Protein AF-A0A527GRL5-F1 (afdb_monomer_lite)

pLDDT: mean 93.7, std 4.26, range [68.75, 97.69]

Radius of gyration: 19.58 Å; chains: 1; bounding box: 34×39×54 Å

Secondary structure (DSSP, 8-state):
-HHHHHHHHHHHTHHHHHHHHHHHHHHH-TTSGGGGSHHHHHHHHHHHHHHHHHSPPPPP----SEEEETTEEEE-

Structure (mmCIF, N/CA/C/O backbone):
data_AF-A0A527GRL5-F1
#
_entry.id   AF-A0A527GRL5-F1
#
loop_
_atom_site.group_PDB
_atom_site.id
_atom_site.type_symbol
_atom_site.label_atom_id
_atom_site.label_alt_id
_atom_site.label_comp_id
_atom_site.label_asym_id
_atom_site.label_entity_id
_atom_site.label_seq_id
_atom_site.pdbx_PDB_ins_code
_atom_site.Cartn_x
_atom_site.Cartn_y
_atom_site.Cartn_z
_atom_site.occupancy
_atom_site.B_iso_or_equiv
_atom_site.auth_seq_id
_atom_site.auth_comp_id
_atom_site.auth_asym_id
_atom_site.auth_atom_id
_atom_site.pdbx_PDB_model_num
ATOM 1 N N . MET A 1 1 ? -7.770 23.085 9.938 1.00 68.75 1 MET A N 1
ATOM 2 C CA . MET A 1 1 ? -6.970 23.188 8.698 1.00 68.75 1 MET A CA 1
ATOM 3 C C . MET A 1 1 ? -5.999 22.015 8.508 1.00 68.75 1 MET A C 1
ATOM 5 O O . MET A 1 1 ? -6.030 21.404 7.452 1.00 68.75 1 MET A O 1
ATOM 9 N N . PHE A 1 2 ? -5.182 21.620 9.499 1.00 85.94 2 PHE A N 1
ATOM 10 C CA . PHE A 1 2 ? -4.192 20.532 9.325 1.00 85.94 2 PHE A CA 1
ATOM 11 C C . PHE A 1 2 ? -4.770 19.171 8.905 1.00 85.94 2 PHE A C 1
ATOM 13 O O . PHE A 1 2 ? -4.171 18.480 8.087 1.00 85.94 2 PHE A O 1
ATOM 20 N N . TYR A 1 3 ? -5.961 18.813 9.391 1.00 88.75 3 TYR A N 1
ATOM 21 C CA . TYR A 1 3 ? -6.635 17.579 8.974 1.00 88.75 3 TYR A CA 1
ATOM 22 C C . TYR A 1 3 ? -7.000 17.573 7.478 1.00 88.75 3 TYR A C 1
ATOM 24 O O . TYR A 1 3 ? -6.887 16.549 6.817 1.00 88.75 3 TYR A O 1
ATOM 32 N N . GLN A 1 4 ? -7.367 18.726 6.909 1.00 90.00 4 GLN A N 1
ATOM 33 C CA . GLN A 1 4 ? -7.667 18.830 5.477 1.00 90.00 4 GLN A CA 1
ATOM 34 C C . GLN A 1 4 ? -6.405 18.651 4.629 1.00 90.00 4 GLN A C 1
ATOM 36 O O . GLN A 1 4 ? -6.462 17.987 3.603 1.00 90.00 4 GLN A O 1
ATOM 41 N N . LEU A 1 5 ? -5.258 19.179 5.076 1.00 92.81 5 LEU A N 1
ATOM 42 C CA . LEU A 1 5 ? -3.968 18.932 4.421 1.00 92.81 5 LEU A CA 1
ATOM 43 C C . LEU A 1 5 ? -3.581 17.448 4.476 1.00 92.81 5 LEU A C 1
ATOM 45 O O . LEU A 1 5 ? -3.094 16.904 3.488 1.00 92.81 5 LEU A O 1
ATOM 49 N N . TYR A 1 6 ? -3.840 16.788 5.607 1.00 89.69 6 TYR A N 1
ATOM 50 C CA . TYR A 1 6 ? -3.627 15.351 5.767 1.00 89.69 6 TYR A CA 1
ATOM 51 C C . TYR A 1 6 ? -4.492 14.527 4.797 1.00 89.69 6 TYR A C 1
ATOM 53 O O . TYR A 1 6 ? -3.962 13.689 4.066 1.00 89.69 6 TYR A O 1
ATOM 61 N N . GLU A 1 7 ? -5.800 14.793 4.729 1.00 90.88 7 GLU A N 1
ATOM 62 C CA . GLU A 1 7 ? -6.712 14.112 3.795 1.00 90.88 7 GLU A CA 1
ATOM 63 C C . GLU A 1 7 ? -6.368 14.427 2.329 1.00 90.88 7 GLU A C 1
ATOM 65 O O . GLU A 1 7 ? -6.381 13.536 1.479 1.00 90.88 7 GLU A O 1
ATOM 70 N N . MET A 1 8 ? -5.968 15.667 2.027 1.00 92.44 8 MET A N 1
ATOM 71 C CA . MET A 1 8 ? -5.530 16.069 0.688 1.00 92.44 8 MET A CA 1
ATOM 72 C C . MET A 1 8 ? -4.254 15.337 0.259 1.00 92.44 8 MET A C 1
ATOM 74 O O . MET A 1 8 ? -4.169 14.893 -0.883 1.00 92.44 8 MET A O 1
ATOM 78 N N . ASN A 1 9 ? -3.281 15.152 1.157 1.00 90.88 9 ASN A N 1
ATOM 79 C CA . ASN A 1 9 ? -2.082 14.364 0.868 1.00 90.88 9 ASN A CA 1
ATOM 80 C C . ASN A 1 9 ? -2.436 12.900 0.547 1.00 90.88 9 ASN A C 1
ATOM 82 O O . ASN A 1 9 ? -1.947 12.344 -0.434 1.00 90.88 9 ASN A O 1
ATOM 86 N N . HIS A 1 10 ? -3.360 12.302 1.303 1.00 90.19 10 HIS A N 1
ATOM 87 C CA . HIS A 1 10 ? -3.834 10.944 1.029 1.00 90.19 10 HIS A CA 1
ATOM 88 C C . HIS A 1 10 ? -4.544 10.844 -0.320 1.00 90.19 10 HIS A C 1
ATOM 90 O O . HIS A 1 10 ? -4.296 9.898 -1.073 1.00 90.19 10 HIS A O 1
ATOM 96 N N . ALA A 1 11 ? -5.405 11.811 -0.641 1.00 91.12 11 ALA A N 1
ATOM 97 C CA . ALA A 1 11 ? -6.068 11.887 -1.937 1.00 91.12 11 ALA A CA 1
ATOM 98 C C . ALA A 1 11 ? -5.044 12.024 -3.077 1.00 91.12 11 ALA A C 1
ATOM 100 O O . ALA A 1 11 ? -5.113 11.279 -4.053 1.00 91.12 11 ALA A O 1
ATOM 101 N N . ALA A 1 12 ? -4.033 12.881 -2.912 1.00 94.31 12 ALA A N 1
ATOM 102 C CA . ALA A 1 12 ? -2.966 13.077 -3.892 1.00 94.31 12 ALA A CA 1
ATOM 103 C C . ALA A 1 12 ? -2.136 11.804 -4.151 1.00 94.31 12 ALA A C 1
ATOM 105 O O . ALA A 1 12 ? -1.660 11.597 -5.264 1.00 94.31 12 ALA A O 1
ATOM 106 N N . LEU A 1 13 ? -1.999 10.918 -3.156 1.00 95.31 13 LEU A N 1
ATOM 107 C CA . LEU A 1 13 ? -1.287 9.640 -3.289 1.00 95.31 13 LEU A CA 1
ATOM 108 C C . LEU A 1 13 ? -2.113 8.520 -3.945 1.00 95.31 13 LEU A C 1
ATOM 110 O O . LEU A 1 13 ? -1.562 7.463 -4.247 1.00 95.31 13 LEU A O 1
ATOM 114 N N . GLN A 1 14 ? -3.422 8.691 -4.156 1.00 93.56 14 GLN A N 1
ATOM 115 C CA . GLN A 1 14 ? -4.260 7.669 -4.804 1.00 93.56 14 GLN A CA 1
ATOM 116 C C . GLN A 1 14 ? -3.754 7.221 -6.191 1.00 93.56 14 GLN A C 1
ATOM 118 O O . GLN A 1 14 ? -3.607 6.012 -6.379 1.00 93.56 14 GLN A O 1
ATOM 123 N N . PRO A 1 15 ? -3.437 8.114 -7.153 1.00 94.94 15 PRO A N 1
ATOM 124 C CA . PRO A 1 15 ? -2.945 7.690 -8.466 1.00 94.94 15 PRO A CA 1
ATOM 125 C C . PRO A 1 15 ? -1.609 6.943 -8.385 1.00 94.94 15 PRO A C 1
ATOM 127 O O . PRO A 1 15 ? -1.413 5.951 -9.084 1.00 94.94 15 PRO A O 1
ATOM 130 N N . ALA A 1 16 ? -0.709 7.365 -7.493 1.00 96.12 16 ALA A N 1
ATOM 131 C CA . ALA A 1 16 ? 0.566 6.684 -7.282 1.00 96.12 16 ALA A CA 1
ATOM 132 C C . ALA A 1 16 ? 0.370 5.254 -6.751 1.00 96.12 16 ALA A C 1
ATOM 134 O O . ALA A 1 16 ? 1.078 4.339 -7.164 1.00 96.12 16 ALA A O 1
ATOM 135 N N . ARG A 1 17 ? -0.625 5.040 -5.881 1.00 95.62 17 ARG A N 1
ATOM 136 C CA . ARG A 1 17 ? -0.992 3.703 -5.392 1.00 95.62 17 ARG A CA 1
ATOM 137 C C . ARG A 1 17 ? -1.568 2.817 -6.490 1.00 95.62 17 ARG A C 1
ATOM 139 O O . ARG A 1 17 ? -1.167 1.665 -6.590 1.00 95.62 17 ARG A O 1
ATOM 146 N N . LEU A 1 18 ? -2.433 3.357 -7.349 1.00 96.00 18 LEU A N 1
ATOM 147 C CA . LEU A 1 18 ? -2.945 2.620 -8.513 1.00 96.00 18 LEU A CA 1
ATOM 148 C C . LEU A 1 18 ? -1.809 2.184 -9.446 1.00 96.00 18 LEU A C 1
ATOM 150 O O . LEU A 1 18 ? -1.791 1.050 -9.922 1.00 96.00 18 LEU A O 1
ATOM 154 N N . TYR A 1 19 ? -0.834 3.065 -9.671 1.00 97.19 19 TYR A N 1
ATOM 155 C CA . TYR A 1 19 ? 0.361 2.725 -10.433 1.00 97.19 19 TYR A CA 1
ATOM 156 C C . TYR A 1 19 ? 1.191 1.632 -9.744 1.00 97.19 19 TYR A C 1
ATOM 158 O O . TYR A 1 19 ? 1.592 0.670 -10.394 1.00 97.19 19 TYR A O 1
ATOM 166 N N . ALA A 1 20 ? 1.410 1.735 -8.430 1.00 97.00 20 ALA A N 1
ATOM 167 C CA . ALA A 1 20 ? 2.120 0.714 -7.663 1.00 97.00 20 ALA A CA 1
ATOM 168 C C . ALA A 1 20 ? 1.419 -0.655 -7.736 1.00 97.00 20 ALA A C 1
ATOM 170 O O . ALA A 1 20 ? 2.081 -1.668 -7.956 1.00 97.00 20 ALA A O 1
ATOM 171 N N . ASP A 1 21 ? 0.089 -0.695 -7.654 1.00 96.75 21 ASP A N 1
ATOM 172 C CA . ASP A 1 21 ? -0.685 -1.926 -7.840 1.00 96.75 21 ASP A CA 1
ATOM 173 C C . ASP A 1 21 ? -0.500 -2.524 -9.243 1.00 96.75 21 ASP A C 1
ATOM 175 O O . ASP A 1 21 ? -0.300 -3.735 -9.377 1.00 96.75 21 ASP A O 1
ATOM 179 N N . ALA A 1 22 ? -0.495 -1.691 -10.287 1.00 97.44 22 ALA A N 1
ATOM 180 C CA . ALA A 1 22 ? -0.239 -2.137 -11.656 1.00 97.44 22 ALA A CA 1
ATOM 181 C C . ALA A 1 22 ? 1.186 -2.693 -11.825 1.00 97.44 22 ALA A C 1
ATOM 183 O O . ALA A 1 22 ? 1.369 -3.765 -12.405 1.00 97.44 22 ALA A O 1
ATOM 184 N N . VAL A 1 23 ? 2.196 -2.012 -11.272 1.00 97.06 23 VAL A N 1
ATOM 185 C CA . VAL A 1 23 ? 3.594 -2.477 -11.260 1.00 97.06 23 VAL A CA 1
ATOM 186 C C . VAL A 1 23 ? 3.702 -3.817 -10.537 1.00 97.06 23 VAL A C 1
ATOM 188 O O . VAL A 1 23 ? 4.289 -4.761 -11.069 1.00 97.06 23 VAL A O 1
ATOM 191 N N . ARG A 1 24 ? 3.095 -3.937 -9.353 1.00 96.69 24 ARG A N 1
ATOM 192 C CA . ARG A 1 24 ? 3.063 -5.185 -8.586 1.00 96.69 24 ARG A CA 1
ATOM 193 C C . ARG A 1 24 ? 2.440 -6.310 -9.408 1.00 96.69 24 ARG A C 1
ATOM 195 O O . ARG A 1 24 ? 3.024 -7.388 -9.486 1.00 96.69 24 ARG A O 1
ATOM 202 N N . MET A 1 25 ? 1.297 -6.071 -10.051 1.00 96.56 25 MET A N 1
ATOM 203 C CA . MET A 1 25 ? 0.620 -7.059 -10.899 1.00 96.56 25 MET A CA 1
ATOM 204 C C . MET A 1 25 ? 1.482 -7.473 -12.099 1.00 96.56 25 MET A C 1
ATOM 206 O O . MET A 1 25 ? 1.590 -8.658 -12.401 1.00 96.56 25 MET A O 1
ATOM 210 N N . PHE A 1 26 ? 2.144 -6.522 -12.755 1.00 96.75 26 PHE A N 1
ATOM 211 C CA . PHE A 1 26 ? 2.996 -6.799 -13.908 1.00 96.75 26 PHE A CA 1
ATOM 212 C C . PHE A 1 26 ? 4.229 -7.641 -13.550 1.00 96.75 26 PHE A C 1
ATOM 214 O O . PHE A 1 26 ? 4.544 -8.606 -14.248 1.00 96.75 26 PHE A O 1
ATOM 221 N N . TYR A 1 27 ? 4.922 -7.308 -12.458 1.00 96.62 27 TYR A N 1
ATOM 222 C CA . TYR A 1 27 ? 6.137 -8.014 -12.031 1.00 96.62 27 TYR A CA 1
ATOM 223 C C . TYR A 1 27 ? 5.869 -9.301 -11.241 1.00 96.62 27 TYR A C 1
ATOM 225 O O . TYR A 1 27 ? 6.789 -10.092 -11.055 1.00 96.62 27 TYR A O 1
ATOM 233 N N . SER A 1 28 ? 4.628 -9.545 -10.811 1.00 95.00 28 SER A N 1
ATOM 234 C CA . SER A 1 28 ? 4.207 -10.824 -10.216 1.00 95.00 28 SER A CA 1
ATOM 235 C C . SER A 1 28 ? 3.536 -11.775 -11.210 1.00 95.00 28 SER A C 1
ATOM 237 O O . SER A 1 28 ? 3.310 -12.936 -10.873 1.00 95.00 28 SER A O 1
ATOM 239 N N . ASN A 1 29 ? 3.232 -11.322 -12.432 1.00 95.81 29 ASN A N 1
ATOM 240 C CA . ASN A 1 29 ? 2.618 -12.162 -13.455 1.00 95.81 29 ASN A CA 1
ATOM 241 C C . ASN A 1 29 ? 3.598 -13.263 -13.921 1.00 95.81 29 ASN A C 1
ATOM 243 O O . ASN A 1 29 ? 4.649 -12.919 -14.464 1.00 95.81 29 ASN A O 1
ATOM 247 N N . PRO A 1 30 ? 3.255 -14.562 -13.806 1.00 93.06 30 PRO A N 1
ATOM 248 C CA . PRO A 1 30 ? 4.108 -15.663 -14.269 1.00 93.06 30 PRO A CA 1
ATOM 249 C C . PRO A 1 30 ? 4.431 -15.622 -15.769 1.00 93.06 30 PRO A C 1
ATOM 251 O O . PRO A 1 30 ? 5.442 -16.163 -16.202 1.00 93.06 30 PRO A O 1
ATOM 254 N N . LEU A 1 31 ? 3.587 -14.967 -16.576 1.00 95.75 31 LEU A N 1
ATOM 255 C CA . LEU A 1 31 ? 3.825 -14.778 -18.011 1.00 95.75 31 LEU A CA 1
ATOM 256 C C . LEU A 1 31 ? 4.907 -13.727 -18.299 1.00 95.75 31 LEU A C 1
ATOM 258 O O . LEU A 1 31 ? 5.407 -13.647 -19.419 1.00 95.75 31 LEU A O 1
ATOM 262 N N . ASN A 1 32 ? 5.272 -12.912 -17.308 1.00 94.31 32 ASN A N 1
ATOM 263 C CA . ASN A 1 32 ? 6.394 -11.995 -17.406 1.00 94.31 32 ASN A CA 1
ATOM 264 C C . ASN A 1 32 ? 7.687 -12.740 -17.019 1.00 94.31 32 ASN A C 1
ATOM 266 O O . ASN A 1 32 ? 7.828 -13.116 -15.852 1.00 94.31 32 ASN A O 1
ATOM 270 N N . PRO A 1 33 ? 8.668 -12.911 -17.925 1.00 93.31 33 PRO A N 1
ATOM 271 C CA . PRO A 1 33 ? 9.905 -13.638 -17.626 1.00 93.31 33 PRO A CA 1
ATOM 272 C C . PRO A 1 33 ? 10.721 -12.993 -16.496 1.00 93.31 33 PRO A C 1
ATOM 274 O O . PRO A 1 33 ? 11.460 -13.680 -15.790 1.00 93.31 33 PRO A O 1
ATOM 277 N N . PHE A 1 34 ? 10.559 -11.686 -16.264 1.00 94.69 34 PHE A N 1
ATOM 278 C CA . PHE A 1 34 ? 11.230 -11.000 -15.163 1.00 94.69 34 PHE A CA 1
ATOM 279 C C . PHE A 1 34 ? 10.674 -11.378 -13.786 1.00 94.69 34 PHE A C 1
ATOM 281 O O . PHE A 1 34 ? 11.389 -11.204 -12.798 1.00 94.69 34 PHE A O 1
ATOM 288 N N . SER A 1 35 ? 9.460 -11.929 -13.693 1.00 94.00 35 SER A N 1
ATOM 289 C CA . SER A 1 35 ? 8.812 -12.271 -12.414 1.00 94.00 35 SER A CA 1
ATOM 290 C C . SER A 1 35 ? 9.593 -13.302 -11.590 1.00 94.00 35 SER A C 1
ATOM 292 O O . SER A 1 35 ? 9.600 -13.257 -10.359 1.00 94.00 35 SER A O 1
ATOM 294 N N . HIS A 1 36 ? 10.328 -14.194 -12.258 1.00 93.94 36 HIS A N 1
ATOM 295 C CA . HIS A 1 36 ? 11.145 -15.223 -11.612 1.00 93.94 36 HIS A CA 1
ATOM 296 C C . HIS A 1 36 ? 12.552 -14.742 -11.236 1.00 93.94 36 HIS A C 1
ATOM 298 O O . HIS A 1 36 ? 13.269 -15.420 -10.493 1.00 93.94 36 HIS A O 1
ATOM 304 N N . THR A 1 37 ? 12.954 -13.564 -11.714 1.00 97.00 37 THR A N 1
ATOM 305 C CA . THR A 1 37 ? 14.260 -12.978 -11.402 1.00 97.00 37 THR A CA 1
ATOM 306 C C . THR A 1 37 ? 14.238 -12.295 -10.038 1.00 97.00 37 THR A C 1
ATOM 308 O O . THR A 1 37 ? 13.200 -11.820 -9.574 1.00 97.00 37 THR A O 1
ATOM 311 N N . GLN A 1 38 ? 15.404 -12.186 -9.396 1.00 96.56 38 GLN A N 1
ATOM 312 C CA . GLN A 1 38 ? 15.522 -11.428 -8.147 1.00 96.56 38 GLN A CA 1
ATOM 313 C C . GLN A 1 38 ? 15.096 -9.966 -8.330 1.00 96.56 38 GLN A C 1
ATOM 315 O O . GLN A 1 38 ? 14.451 -9.398 -7.456 1.00 96.56 38 GLN A O 1
ATOM 320 N N . TRP A 1 39 ? 15.411 -9.382 -9.487 1.00 95.88 39 TRP A N 1
ATOM 321 C CA . TRP A 1 39 ? 15.052 -8.011 -9.826 1.00 95.88 39 TRP A CA 1
ATOM 322 C C . TRP A 1 39 ? 13.534 -7.799 -9.873 1.00 95.88 39 TRP A C 1
ATOM 324 O O . TRP A 1 39 ? 13.016 -6.917 -9.191 1.00 95.88 39 TRP A O 1
ATOM 334 N N . GLY A 1 40 ? 12.807 -8.640 -10.618 1.00 96.06 40 GLY A N 1
ATOM 335 C CA . GLY A 1 40 ? 11.349 -8.536 -10.719 1.00 96.06 40 GLY A CA 1
ATOM 336 C C . GLY A 1 40 ? 10.649 -8.745 -9.378 1.00 96.06 40 GLY A C 1
ATOM 337 O O . GLY A 1 40 ? 9.765 -7.964 -9.025 1.00 96.06 40 GLY A O 1
ATOM 338 N N . ARG A 1 41 ? 11.110 -9.715 -8.574 1.00 96.12 41 ARG A N 1
ATOM 339 C CA . ARG A 1 41 ? 10.609 -9.913 -7.204 1.00 96.12 41 ARG A CA 1
ATOM 340 C C . ARG A 1 41 ? 10.820 -8.681 -6.322 1.00 96.12 41 ARG A C 1
ATOM 342 O O . ARG A 1 41 ? 9.893 -8.274 -5.626 1.00 96.12 41 ARG A O 1
ATOM 349 N N . SER A 1 42 ? 12.001 -8.062 -6.372 1.00 97.62 42 SER A N 1
ATOM 350 C CA . SER A 1 42 ? 12.302 -6.848 -5.601 1.00 97.62 42 SER A CA 1
ATOM 351 C 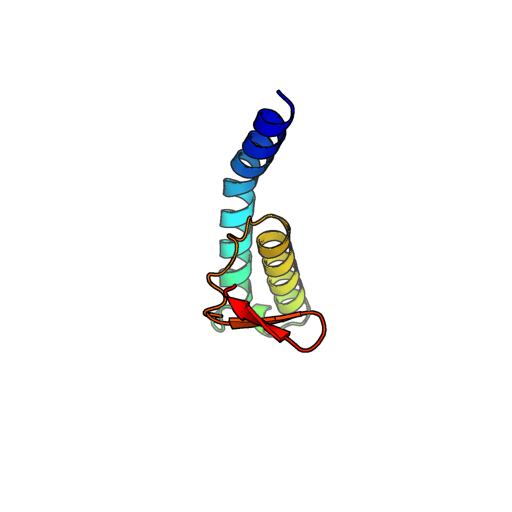C . SER A 1 42 ? 11.439 -5.654 -6.016 1.00 97.62 42 SER A C 1
ATOM 353 O O . SER A 1 42 ? 10.986 -4.902 -5.150 1.00 97.62 42 SER A O 1
ATOM 355 N N . ILE A 1 43 ? 11.165 -5.486 -7.316 1.00 97.12 43 ILE A N 1
ATOM 356 C CA . ILE A 1 43 ? 10.269 -4.426 -7.802 1.00 97.12 43 ILE A CA 1
ATOM 357 C C . ILE A 1 43 ? 8.842 -4.663 -7.306 1.00 97.12 43 ILE A C 1
ATOM 359 O O . ILE A 1 43 ? 8.233 -3.745 -6.756 1.00 97.12 43 ILE A O 1
ATOM 363 N N . ALA A 1 44 ? 8.319 -5.884 -7.455 1.00 97.06 44 ALA A N 1
ATOM 364 C CA . ALA A 1 44 ? 6.977 -6.221 -6.991 1.00 97.06 44 ALA A CA 1
ATOM 365 C C . ALA A 1 44 ? 6.823 -5.990 -5.477 1.00 97.06 44 ALA A C 1
ATOM 367 O O . ALA A 1 44 ? 5.846 -5.376 -5.050 1.00 97.06 44 ALA A O 1
ATOM 368 N N . ALA A 1 45 ? 7.813 -6.407 -4.681 1.00 97.38 45 ALA A N 1
ATOM 369 C CA . ALA A 1 45 ? 7.823 -6.200 -3.234 1.00 97.38 45 ALA A CA 1
ATOM 370 C C . ALA A 1 45 ? 7.882 -4.712 -2.856 1.00 97.38 45 ALA A C 1
ATOM 372 O O . ALA A 1 45 ? 7.147 -4.266 -1.979 1.00 97.38 45 ALA A O 1
ATOM 373 N N . THR A 1 46 ? 8.713 -3.919 -3.538 1.00 97.69 46 THR A N 1
ATOM 374 C CA . THR A 1 46 ? 8.787 -2.466 -3.308 1.00 97.69 46 THR A CA 1
ATOM 375 C C . THR A 1 46 ? 7.457 -1.783 -3.624 1.00 97.69 46 THR A C 1
ATOM 377 O O . THR A 1 46 ? 7.003 -0.934 -2.859 1.00 97.69 46 THR A O 1
ATOM 380 N N . ALA A 1 47 ? 6.805 -2.175 -4.722 1.00 97.44 47 ALA A N 1
ATOM 381 C CA . ALA A 1 47 ? 5.502 -1.645 -5.104 1.00 97.44 47 ALA A CA 1
ATOM 382 C C . ALA A 1 47 ? 4.405 -2.011 -4.086 1.00 97.44 47 ALA A C 1
ATOM 384 O O . ALA A 1 47 ? 3.605 -1.157 -3.709 1.00 97.44 47 ALA A O 1
ATOM 385 N N . GLU A 1 48 ? 4.410 -3.246 -3.576 1.00 97.31 48 GLU A N 1
ATOM 386 C CA . GLU A 1 48 ? 3.517 -3.673 -2.493 1.00 97.31 48 GLU A CA 1
ATOM 387 C C . GLU A 1 48 ? 3.747 -2.871 -1.206 1.00 97.31 48 GLU A C 1
ATOM 389 O O . GLU A 1 48 ? 2.793 -2.402 -0.587 1.00 97.31 48 GLU A O 1
ATOM 394 N N . LEU A 1 49 ? 5.007 -2.673 -0.809 1.00 97.31 49 LEU A N 1
ATOM 395 C CA . LEU A 1 49 ? 5.349 -1.872 0.366 1.00 97.31 49 LEU A CA 1
ATOM 396 C C . LEU A 1 49 ? 4.884 -0.422 0.214 1.00 97.31 49 LEU A C 1
ATOM 398 O O . LEU A 1 49 ? 4.308 0.132 1.150 1.00 97.31 49 LEU A O 1
ATOM 402 N N . PHE A 1 50 ? 5.089 0.190 -0.954 1.00 97.06 50 PHE A N 1
ATOM 403 C CA . PHE A 1 50 ? 4.612 1.543 -1.233 1.00 97.06 50 PHE A CA 1
ATOM 404 C C . PHE A 1 50 ? 3.088 1.651 -1.096 1.00 97.06 50 PHE A C 1
ATOM 406 O O . PHE A 1 50 ? 2.591 2.558 -0.428 1.00 97.06 50 PHE A O 1
ATOM 413 N N . GLU A 1 51 ? 2.339 0.713 -1.681 1.00 95.75 51 GLU A N 1
ATOM 414 C CA . GLU A 1 51 ? 0.877 0.702 -1.585 1.00 95.75 51 GLU A CA 1
ATOM 415 C C . GLU A 1 51 ? 0.417 0.583 -0.128 1.00 95.75 51 GLU A C 1
ATOM 417 O O . GLU A 1 51 ? -0.342 1.430 0.349 1.00 95.75 51 GLU A O 1
ATOM 422 N N . ARG A 1 52 ? 0.953 -0.396 0.611 1.00 94.44 52 ARG A N 1
ATOM 423 C CA . ARG A 1 52 ? 0.568 -0.649 2.007 1.00 94.44 52 ARG A CA 1
ATOM 424 C C . ARG A 1 52 ? 0.905 0.503 2.942 1.00 94.44 52 ARG A C 1
ATOM 426 O O . ARG A 1 52 ? 0.127 0.811 3.838 1.00 94.44 52 ARG A O 1
ATOM 433 N N . THR A 1 53 ? 2.058 1.138 2.758 1.00 94.62 53 THR A N 1
ATOM 434 C CA . THR A 1 53 ? 2.509 2.234 3.634 1.00 94.62 53 THR A CA 1
ATOM 435 C C . THR A 1 53 ? 1.757 3.540 3.393 1.00 94.62 53 THR A C 1
ATOM 437 O O . THR A 1 53 ? 1.671 4.367 4.297 1.00 94.62 53 THR A O 1
ATOM 440 N N . THR A 1 54 ? 1.181 3.726 2.203 1.00 93.75 54 THR A N 1
ATOM 441 C CA . THR A 1 54 ? 0.442 4.944 1.828 1.00 93.75 54 THR A CA 1
ATOM 442 C C . THR A 1 54 ? -1.078 4.762 1.848 1.00 93.75 54 THR A C 1
ATOM 444 O O . THR A 1 54 ? -1.833 5.729 1.692 1.00 93.75 54 THR A O 1
ATOM 447 N N . ARG A 1 55 ? -1.566 3.532 2.039 1.00 90.81 55 ARG A N 1
ATOM 448 C CA . ARG A 1 55 ? -2.991 3.235 2.186 1.00 90.81 55 ARG A CA 1
ATOM 449 C C . ARG A 1 55 ? -3.467 3.506 3.615 1.00 90.81 55 ARG A C 1
ATOM 451 O O . ARG A 1 55 ? -2.825 3.161 4.600 1.00 90.81 55 ARG A O 1
ATOM 458 N N . ARG A 1 56 ? -4.674 4.068 3.721 1.00 87.12 56 ARG A N 1
ATOM 459 C CA . ARG A 1 56 ? -5.419 4.154 4.980 1.00 87.12 56 ARG A CA 1
ATOM 460 C C . ARG A 1 56 ? -6.174 2.851 5.212 1.00 87.12 56 ARG A C 1
ATOM 462 O O . ARG A 1 56 ? -7.024 2.481 4.402 1.00 87.12 56 ARG A O 1
ATOM 469 N N . TYR A 1 57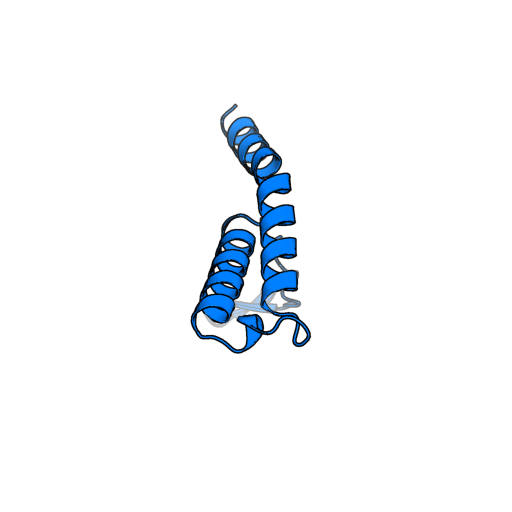 ? -5.911 2.205 6.339 1.00 87.00 57 TYR A N 1
ATOM 470 C CA . TYR A 1 57 ? -6.707 1.082 6.818 1.00 87.00 57 TYR A CA 1
ATOM 471 C C . TYR A 1 57 ? -7.750 1.587 7.813 1.00 87.00 57 TYR A C 1
ATOM 473 O O . TYR A 1 57 ? -7.443 2.362 8.719 1.00 87.00 57 TYR A O 1
ATOM 481 N N . GLY A 1 58 ? -9.002 1.176 7.621 1.00 87.94 58 GLY A N 1
ATOM 482 C CA . GLY A 1 58 ? -10.038 1.385 8.626 1.00 87.94 58 GLY A CA 1
ATOM 483 C C . GLY A 1 58 ? -9.744 0.556 9.875 1.00 87.94 58 GLY A C 1
ATOM 484 O O . GLY A 1 58 ? -9.085 -0.483 9.796 1.00 87.94 58 GLY A O 1
ATOM 485 N N . LYS A 1 59 ? -10.259 0.995 11.028 1.00 89.19 59 LYS A N 1
ATOM 486 C CA . LYS A 1 59 ? -10.254 0.161 12.233 1.00 89.19 59 LYS A CA 1
ATOM 487 C C . LYS A 1 59 ? -11.051 -1.116 11.917 1.00 89.19 59 LYS A C 1
ATOM 489 O O . LYS A 1 59 ? -12.209 -0.994 11.512 1.00 89.19 59 LYS A O 1
ATOM 494 N N . PRO A 1 60 ? -10.468 -2.318 12.053 1.00 88.44 60 PRO A N 1
ATOM 495 C CA . PRO A 1 60 ? -11.218 -3.545 11.830 1.00 88.44 60 PRO A CA 1
ATOM 496 C C . PRO A 1 60 ? -12.282 -3.697 12.922 1.00 88.44 60 PRO A C 1
ATOM 498 O O . PRO A 1 60 ? -12.151 -3.148 14.016 1.00 88.44 60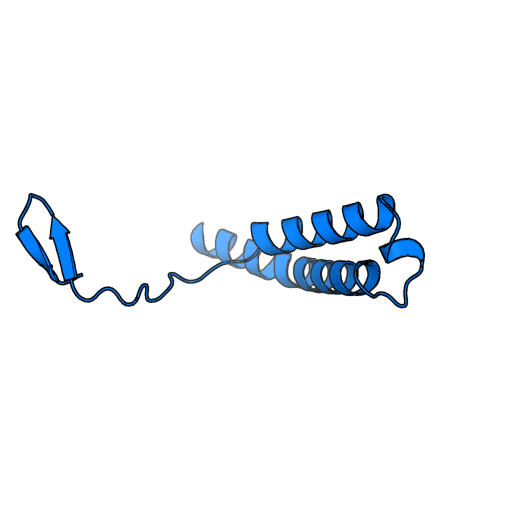 PRO A O 1
ATOM 501 N N . ALA A 1 61 ? -13.333 -4.467 12.644 1.00 89.38 61 ALA A N 1
ATOM 502 C CA . ALA A 1 61 ? -14.407 -4.688 13.613 1.00 89.38 61 ALA A CA 1
ATOM 503 C C . ALA A 1 61 ? -13.939 -5.450 14.869 1.00 89.38 61 ALA A C 1
ATOM 505 O O . ALA A 1 61 ? -14.620 -5.404 15.887 1.00 89.38 61 ALA A O 1
ATOM 506 N N . PHE A 1 62 ? -12.796 -6.147 14.799 1.00 88.50 62 PHE A N 1
ATOM 507 C CA . PHE A 1 62 ? -12.211 -7.051 15.805 1.00 88.50 62 PHE A CA 1
ATOM 508 C C . PHE A 1 62 ? -13.107 -8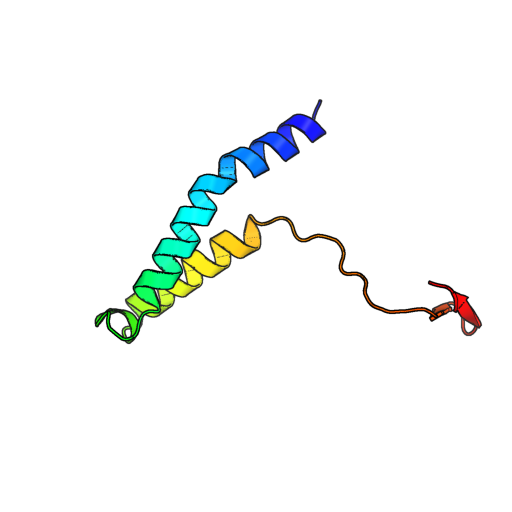.218 16.266 1.00 88.50 62 PHE A C 1
ATOM 510 O O . PHE A 1 62 ? -12.571 -9.262 16.618 1.00 88.50 62 PHE A O 1
ATOM 517 N N . GLY A 1 63 ? -14.436 -8.097 16.220 1.00 91.75 63 GLY A N 1
ATOM 518 C CA . GLY A 1 63 ? -15.383 -9.150 16.594 1.00 91.75 63 GLY A CA 1
ATOM 519 C C . GLY A 1 63 ? -15.373 -9.493 18.086 1.00 91.75 63 GLY A C 1
ATOM 520 O O . GLY A 1 63 ? -15.873 -10.545 18.471 1.00 91.75 63 GLY A O 1
ATOM 521 N N . LEU A 1 64 ? -14.788 -8.636 18.925 1.00 91.50 64 LEU A N 1
ATOM 522 C CA . LEU A 1 64 ? -14.694 -8.849 20.365 1.00 91.50 64 LEU A CA 1
ATOM 523 C C . LEU A 1 64 ? -15.933 -8.258 21.037 1.00 91.50 64 LEU A C 1
ATOM 525 O O . LEU A 1 64 ? -16.161 -7.059 20.940 1.00 91.50 64 LEU A O 1
ATOM 529 N N . SER A 1 65 ? -16.724 -9.091 21.712 1.00 94.25 65 SER A N 1
ATOM 530 C CA . SER A 1 65 ? -17.864 -8.639 22.524 1.00 94.25 65 SER A CA 1
ATOM 531 C C . SER A 1 65 ? -17.485 -8.388 23.984 1.00 94.25 65 SER A C 1
ATOM 533 O O . SER A 1 65 ? -18.136 -7.598 24.661 1.00 94.25 65 SER A O 1
ATOM 535 N N . LYS A 1 66 ? -16.440 -9.063 24.481 1.00 95.12 66 LYS A N 1
ATOM 536 C CA . LYS A 1 66 ? -15.924 -8.927 25.846 1.00 95.12 66 LYS A CA 1
ATOM 537 C C . LYS A 1 66 ? -14.399 -8.965 25.867 1.00 95.12 66 LYS A C 1
ATOM 539 O O . LYS A 1 66 ? -13.779 -9.633 25.041 1.00 95.12 66 LYS A O 1
ATOM 544 N N . THR A 1 67 ? -13.807 -8.274 26.832 1.00 94.75 67 THR A N 1
ATOM 545 C CA . THR A 1 67 ? -12.370 -8.310 27.129 1.00 94.75 67 THR A CA 1
ATOM 546 C C . THR A 1 67 ? -12.141 -8.378 28.641 1.00 94.75 67 THR A C 1
ATOM 548 O O . THR A 1 67 ? -13.078 -8.213 29.424 1.00 94.75 67 THR A O 1
ATOM 551 N N . VAL A 1 68 ? -10.908 -8.660 29.064 1.00 96.56 68 VAL A N 1
ATOM 552 C CA . VAL A 1 68 ? -10.519 -8.687 30.480 1.00 96.56 68 VAL A CA 1
ATOM 553 C C . VAL A 1 68 ? -9.682 -7.451 30.789 1.00 96.56 68 VAL A C 1
ATOM 555 O O . VAL A 1 68 ? -8.619 -7.261 30.203 1.00 96.56 68 VAL A O 1
ATOM 558 N N . VAL A 1 69 ? -10.153 -6.634 31.730 1.00 96.12 69 VAL A N 1
ATOM 559 C CA . VAL A 1 69 ? -9.422 -5.486 32.288 1.00 96.12 69 VAL A CA 1
ATOM 560 C C . VAL A 1 69 ? -9.406 -5.656 33.801 1.00 96.12 69 VAL A C 1
ATOM 562 O O . VAL A 1 69 ? -10.450 -5.918 34.394 1.00 96.12 69 VAL A O 1
ATOM 565 N N . ASP A 1 70 ? -8.229 -5.579 34.425 1.00 96.12 70 ASP A N 1
ATOM 566 C CA . ASP A 1 70 ? -8.059 -5.727 35.879 1.00 96.12 70 ASP A CA 1
ATOM 567 C C . ASP A 1 70 ? -8.776 -6.958 36.464 1.00 96.12 70 ASP A C 1
ATOM 569 O O . ASP A 1 70 ? -9.485 -6.880 37.469 1.00 96.12 70 ASP A O 1
ATOM 573 N N . TRP A 1 71 ? -8.611 -8.109 35.802 1.00 95.62 71 TRP A N 1
ATOM 574 C CA . TRP A 1 71 ? -9.216 -9.396 36.182 1.00 95.62 71 TRP A CA 1
ATOM 575 C C . TRP A 1 71 ? -10.751 -9.438 36.138 1.00 95.62 71 TRP A C 1
ATOM 577 O O . TRP A 1 71 ? -11.361 -10.372 36.659 1.00 95.62 71 TRP A O 1
ATOM 587 N N . LYS A 1 72 ? -11.396 -8.464 35.486 1.00 94.44 72 LYS A N 1
ATOM 588 C CA . LYS A 1 72 ? -12.851 -8.412 35.311 1.00 94.44 72 LYS A CA 1
ATOM 589 C C . LYS A 1 72 ? -13.220 -8.493 33.835 1.00 94.44 72 LYS A C 1
ATOM 591 O O . LYS A 1 72 ? -12.626 -7.820 32.997 1.00 94.44 72 LYS A O 1
ATOM 596 N N . SER A 1 73 ? -14.226 -9.314 33.525 1.00 95.69 73 SER A N 1
ATOM 597 C CA . SER A 1 73 ? -14.825 -9.356 32.188 1.00 95.69 73 SER A CA 1
ATOM 598 C C . SER A 1 73 ? -15.679 -8.105 31.976 1.00 95.69 73 SER A C 1
ATOM 600 O O . SER A 1 73 ? -16.628 -7.883 32.726 1.00 95.69 73 SER A O 1
ATOM 602 N N . VAL A 1 74 ? -15.367 -7.329 30.940 1.00 95.19 74 VAL A N 1
ATOM 603 C CA . VAL A 1 74 ? -16.094 -6.114 30.531 1.00 95.19 74 VAL A CA 1
ATOM 604 C C . VAL A 1 74 ? -16.516 -6.216 29.066 1.00 95.19 74 VAL A C 1
ATOM 606 O O . VAL A 1 74 ? -15.897 -6.961 28.306 1.00 95.19 74 VAL A O 1
ATOM 609 N N . GLU A 1 75 ? -17.574 -5.508 28.671 1.00 94.00 75 GLU A N 1
ATOM 610 C CA . GLU A 1 75 ? -17.952 -5.367 27.257 1.00 94.00 75 GLU A CA 1
ATOM 611 C C . GLU A 1 75 ? -16.979 -4.418 26.536 1.00 94.00 75 GLU A C 1
ATOM 613 O O . GLU A 1 75 ? -16.448 -3.496 27.162 1.00 94.00 75 GLU A O 1
ATOM 618 N N . VAL A 1 76 ? -16.684 -4.706 25.261 1.00 86.31 76 VAL A N 1
ATOM 619 C CA . VAL A 1 76 ? -15.695 -3.980 24.427 1.00 86.31 76 VAL A CA 1
ATOM 620 C C . VAL A 1 76 ? -16.330 -2.820 23.677 1.00 86.31 76 VAL A C 1
ATOM 622 O O . VAL A 1 76 ? -17.432 -3.018 23.123 1.00 86.31 76 VAL A O 1
#

Foldseek 3Di:
DVVVVVVVVLVVCVVVLVVLVVLLCQLCDPVNPNVPPPVSVVSNVVS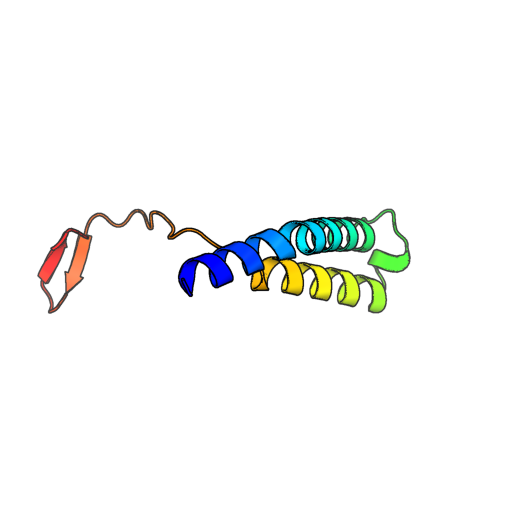VVSNVVSDDDDDDPPPFQWDADPNDIDGD

Sequence (76 aa):
MFYQLYEMNHAALQPARLYADAVRMFYSNPLNPFSHTQWGRSIAATAELFERTTRRYGKPAFGLSKTVVDWKSVEV

=== Feature glossary ===
Each block in this record encodes a different view of the same protein. In brief:

Predicted aligned error. PAE(i, j) answers: if I align the predicted and true structures on residue i, how far off (in Å) do I expect residue j to be? A block-diagonal PAE matrix with low values on the blocks and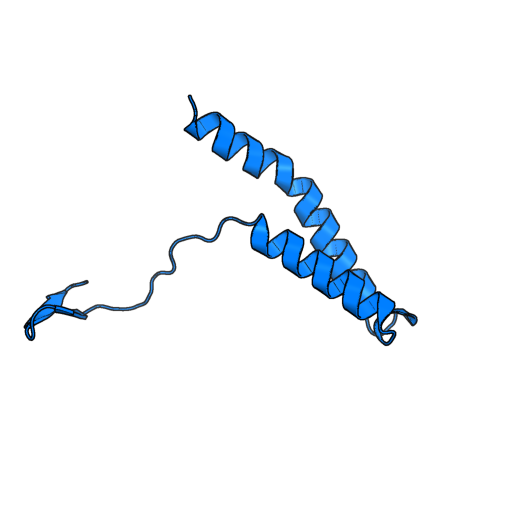 high values off-diagonal is the signature of a multi-domain protein with confidently predicted domains but uncertain inter-domain orientation.

Contact-map, Ramachandran, and PAE plots. Plot images: a contact map (which residues are close in 3D, as an N×N binary image), a Ramachandran scatter (backbone torsion angles, revealing secondary-structure composition at a glance), and — for AlphaFold structures — a PAE heatmap (pairwise prediction confidence).

Backbone torsions (φ/ψ). φ (phi) and ψ (psi) are the two rotatable backbone dihedrals per residue: φ is the C(i-1)–N–Cα–C torsion, ψ is the N–Cα–C–N(i+1) torsion, both in degrees on (−180°, 180°]. α-helical residues cluster near (−60°, −45°); β-strand residues near (−120°, +130°). A Ramachandran plot is simply a scatter of (φ, ψ) for every residue.

Foldseek 3Di. A 3Di character summarizes, for each residue, the relative orientation of the Cα frame of its nearest spatial neighbor. Because it encodes fold topology rather than chemistry, 3Di alignments detect remote structural similarity that sequence alignment misses.

Radius of gyration, Cα contacts, bounding box. Three whole-structure scalars: the radius of gyration (RMS distance of Cα from centroid, in Å), the count of Cα–Cα contacts (pairs closer than 8 Å and separated by more than four residues in sequence — i.e. tertiary, not local, contacts), and the bounding-box dimensions. Together they distinguish compact globular folds from extended fibres or disordered chains.

Sequence. Sequence gives the chain of amino acids in standard one-letter code (A=alanine, C=cysteine, …, Y=tyrosine), read N→C. It is the only feature that is directly encoded by the gene; all structural features are derived from the folded form of this sequence.

mmCIF coordinates. Atomic coordinates in PDBx/mmCIF format — the same representation the Protein Data Bank distributes. Each line of the _atom_site loop places one backbone atom in Cartesian space (units: ångströms, origin: arbitrary).

Secondary structure (3-state, P-SEA). Three-state secondary structure (P-SEA) collapses the eight DSSP classes into helix (a), strand (b), and coil (c). P-SEA assigns these from Cα geometry alone — distances and angles — without requiring backbone oxygens, so it works on any Cα trace.

InterPro / GO / CATH / organism. Functional annotations link the protein to curated databases. InterPro entries identify conserved domains and families by matching the sequence against member-database signatures (Pfam, PROSITE, CDD, …). Gene Ontology (GO) terms describe molecular function, biological process, and cellular component in a controlled vocabulary. CATH places the structure in a hierarchical fold classification (Class/Architecture/Topology/Homologous-superfamily). The organism is the source species.

B-factor. B-factor (Debye–Waller factor) reflects atomic displacement in the crystal lattice. It is an experimental observable (units Å²), not a prediction; low values mean the atom is pinned down, high values mean it moves or is heterogeneous across the crystal.

Rendered structure images. Structure images are PyMOL renders from six orthogonal camera directions. Cartoon representation draws helices as coils and strands as arrows; sticks shows the backbone as bonds; surface shows the solvent-excluded envelope. Rainbow coloring maps sequence position to hue (blue→red, N→C); chain coloring assigns a distinct color per polypeptide.

Solvent-accessible surface area. Solvent-accessible surface area (SASA) is the area in Å² traced out by the centre of a 1.4 Å probe sphere (a water molecule) rolled over the protein's van der Waals surface (Shrake–Rupley / Lee–Richards construction). Buried residues have near-zero SASA; fully exposed residues can exceed 200 Å². The total SASA scales roughly with the number of surface residues.

Secondary structure (8-state, DSSP). The SS8 string is DSSP's per-residue secondary-structure call. α-helix (H) means an i→i+4 H-bond ladder; β-strand (E) means the residue participates in a β-sheet; 3₁₀ (G) and π (I) are tighter and wider helices; T/S are turns/bends; '-' is loop.

pLDDT. For AlphaFold models, the B-factor field carries pLDDT — the model's own estimate of local accuracy on a 0–100 scale. Regions with pLDDT<50 should be treated as essentially unmodeled; they often correspond to intrinsically disordered segments.

Nearest PDB structures. Nearest PDB neighbors are the top structural matches found by Foldseek when searching this structure against the entire Protein Data Bank. Each hit reports a TM-score (0 to 1; >0.5 almost always implies the same fold) and an E-value. These are *structural* homologs — they may share no detectable sequence similarity.